Protein AF-A0ABD0NWB7-F1 (afdb_monomer_lite)

pLDDT: mean 73.94, std 18.1, range [39.97, 95.06]

Secondary structure (DSSP, 8-state):
-----TTSPPPTTSSTTEEEEE-TTSEEEEEE-S----S-SS-SSEEEEEE-SS--GGGS-GGGG--S-----TT--GGG---EEEEEE-TTSS-EEEEETTS--

Organism: Cirrhinus mrigala (NCBI:txid683832)

Foldseek 3Di:
DADDDPPPDQQPLRDPAKDWDWDLQQKIWIFGPPQPQADDPPDSTTRDIDHRDPDNVSVVPPVRPDDDDDDDDPDDPPLPRWIWDDWDADSSRPDIDTATSVGHD

InterPro domains:
  IPR001680 WD40 repeat [PF00400] (14-32)
  IPR001680 WD40 repeat [PF00400] (81-105)
  IPR015943 WD40/YVTN repeat-like-containing domain superfamily [G3DSA:2.130.10.10] (4-105)
  IPR036322 WD40-repeat-containing domain superfamily [SSF50978] (15-105)
  IPR055292 Mitogen-activated protein kinase-binding protein 1 [PTHR44813] (2-105)

Sequence (105 aa):
MFPSNSDGSQTPFGSSDSFLTCSSDSTVRIWSSDGVRCGNVLSNDLHHILYMDDSTAALLDVEGTSISGSEKVEGSSADSRSGIRTVCVSPDGRHLASGDRNGTL

Structure (mmCIF, N/CA/C/O backbone):
data_AF-A0ABD0NWB7-F1
#
_entry.id   AF-A0ABD0NWB7-F1
#
loop_
_atom_site.group_PDB
_atom_site.id
_atom_site.type_symbol
_atom_site.label_atom_id
_atom_site.label_alt_id
_atom_site.label_comp_id
_atom_site.label_asym_id
_atom_site.label_entity_id
_atom_site.label_seq_id
_atom_site.pdbx_PDB_ins_code
_atom_site.Cartn_x
_atom_site.Cartn_y
_atom_site.Cartn_z
_atom_site.occupancy
_atom_site.B_iso_or_equiv
_atom_site.auth_seq_id
_atom_site.auth_comp_id
_atom_site.auth_asym_id
_atom_site.auth_atom_id
_atom_site.pdbx_PDB_model_num
ATOM 1 N N . MET A 1 1 ? 2.028 0.181 12.146 1.00 49.81 1 MET A N 1
ATOM 2 C CA . MET A 1 1 ? 0.943 0.144 13.143 1.00 49.81 1 MET A CA 1
ATOM 3 C C . MET A 1 1 ? 0.147 1.427 13.010 1.00 49.81 1 MET A C 1
ATOM 5 O O . MET A 1 1 ? 0.730 2.500 13.138 1.00 49.81 1 MET A O 1
ATOM 9 N N . PHE A 1 2 ? -1.129 1.324 12.644 1.00 52.44 2 PHE A N 1
ATOM 10 C CA . PHE A 1 2 ? -2.010 2.489 12.558 1.00 52.44 2 PHE A CA 1
ATOM 11 C C . PHE A 1 2 ? -2.283 3.051 13.961 1.00 52.44 2 PHE A C 1
ATOM 13 O O . PHE A 1 2 ? -2.339 2.272 14.916 1.00 52.44 2 PHE A O 1
ATOM 20 N N . PRO A 1 3 ? -2.450 4.375 14.118 1.00 46.34 3 PRO A N 1
ATOM 21 C CA . PRO A 1 3 ? -2.912 4.929 15.381 1.00 46.34 3 PRO A CA 1
ATOM 22 C C . PRO A 1 3 ? -4.309 4.377 15.690 1.00 46.34 3 PRO A C 1
ATOM 24 O O . PRO A 1 3 ? -5.206 4.409 14.848 1.00 46.34 3 PRO A O 1
ATOM 27 N N . SER A 1 4 ? -4.490 3.840 16.894 1.00 49.56 4 SER A N 1
ATOM 28 C CA . SER A 1 4 ? -5.802 3.428 17.374 1.00 49.56 4 SER A CA 1
ATOM 29 C C . SER A 1 4 ? -6.624 4.676 17.689 1.00 49.56 4 SER A C 1
ATOM 31 O O . SER A 1 4 ? -6.291 5.438 18.597 1.00 49.56 4 SER A O 1
ATOM 33 N N . ASN A 1 5 ? -7.718 4.892 16.957 1.00 50.50 5 ASN A N 1
ATOM 34 C CA . ASN A 1 5 ? -8.705 5.883 17.369 1.00 50.50 5 ASN A CA 1
ATOM 35 C C . ASN A 1 5 ? -9.345 5.388 18.670 1.00 50.50 5 ASN A C 1
ATOM 37 O O . ASN A 1 5 ? -9.921 4.303 18.719 1.00 50.50 5 ASN A O 1
ATOM 41 N N . SER A 1 6 ? -9.241 6.177 19.738 1.00 53.16 6 SER A N 1
ATOM 42 C CA . SER A 1 6 ? -9.773 5.850 21.069 1.00 53.16 6 SER A CA 1
ATOM 43 C C . SER A 1 6 ? -11.307 5.823 21.143 1.00 53.16 6 SER A C 1
ATOM 45 O O . SER A 1 6 ? -11.856 5.634 22.222 1.00 53.16 6 SER A O 1
ATOM 47 N N . ASP A 1 7 ? -11.999 6.021 20.020 1.00 49.56 7 ASP A N 1
ATOM 48 C CA . ASP A 1 7 ? -13.430 6.331 19.966 1.00 49.56 7 ASP A CA 1
ATOM 49 C C . ASP A 1 7 ? -14.317 5.145 19.540 1.00 49.56 7 ASP A C 1
ATOM 51 O O . ASP A 1 7 ? -15.424 5.324 19.044 1.00 49.56 7 ASP A O 1
ATOM 55 N N . GLY A 1 8 ? -13.827 3.906 19.657 1.00 47.47 8 GLY A N 1
ATOM 56 C CA . GLY A 1 8 ? -14.613 2.695 19.359 1.00 47.47 8 GLY A CA 1
ATOM 57 C C . GLY A 1 8 ? -15.051 2.530 17.893 1.00 47.47 8 GLY A C 1
ATOM 58 O O . GLY A 1 8 ? -15.696 1.539 17.555 1.00 47.47 8 GLY A O 1
ATOM 59 N N . SER A 1 9 ? -14.686 3.463 17.009 1.00 49.38 9 SER A N 1
ATOM 60 C CA . SER A 1 9 ? -14.846 3.326 15.566 1.00 49.38 9 SER A CA 1
ATOM 61 C C . SER A 1 9 ? -13.806 2.339 15.045 1.00 49.38 9 SER A C 1
ATOM 63 O O . SER A 1 9 ? -12.608 2.490 15.288 1.00 49.38 9 SER A O 1
ATOM 65 N N . GLN A 1 10 ? -14.268 1.295 14.352 1.00 49.47 10 GLN A N 1
ATOM 66 C CA . GLN A 1 10 ? -13.367 0.395 13.642 1.00 49.47 10 GLN A CA 1
ATOM 67 C C . GLN A 1 10 ? -12.484 1.228 12.715 1.00 49.47 10 GLN A C 1
ATOM 69 O O . GLN A 1 10 ? -12.981 2.071 11.961 1.00 49.47 10 GLN A O 1
ATOM 74 N N . THR A 1 11 ? -11.172 1.008 12.780 1.00 53.44 11 THR A N 1
ATOM 75 C CA . THR A 1 11 ? -10.287 1.532 11.746 1.00 53.44 11 THR A CA 1
ATOM 76 C C . THR A 1 11 ? -10.760 0.946 10.411 1.00 53.44 11 THR A C 1
ATOM 78 O O . THR A 1 11 ? -11.220 -0.197 10.374 1.00 53.44 11 THR A O 1
ATOM 81 N N . PRO A 1 12 ? -10.682 1.685 9.296 1.00 54.09 12 PRO A N 1
ATOM 82 C CA . PRO A 1 12 ? -11.144 1.181 8.000 1.00 54.09 12 PRO A CA 1
ATOM 83 C C . PRO A 1 12 ? -10.424 -0.100 7.536 1.00 54.09 12 PRO A C 1
ATOM 85 O O . PRO A 1 12 ? -10.911 -0.770 6.632 1.00 54.09 12 PRO A O 1
ATOM 88 N N . PHE A 1 13 ? -9.319 -0.480 8.190 1.00 56.44 13 PHE A N 1
ATOM 89 C CA . PHE A 1 13 ? -8.600 -1.740 7.980 1.00 56.44 13 PHE A CA 1
ATOM 90 C C . PHE A 1 13 ? -8.952 -2.847 8.995 1.00 56.44 13 PHE A C 1
ATOM 92 O O . PHE A 1 13 ? -8.284 -3.869 9.045 1.00 56.44 13 PHE A O 1
ATOM 99 N N . GLY A 1 14 ? -10.014 -2.683 9.791 1.00 53.69 14 GLY A N 1
ATOM 100 C CA . GLY A 1 14 ? -10.664 -3.753 10.560 1.00 53.69 14 GLY A CA 1
ATOM 101 C C . GLY A 1 14 ? -9.963 -4.189 11.850 1.00 53.69 14 GLY A C 1
ATOM 102 O O . GLY A 1 14 ? -10.633 -4.657 12.771 1.00 53.69 14 GLY A O 1
ATOM 103 N N . SER A 1 15 ? -8.652 -3.989 11.976 1.00 57.84 15 SER A N 1
ATOM 104 C CA . SER A 1 15 ? -7.884 -4.427 13.145 1.00 57.84 15 SER A CA 1
ATOM 105 C C . SER A 1 15 ? -6.660 -3.545 13.398 1.00 57.84 15 SER A C 1
ATOM 107 O O . SER A 1 15 ? -6.015 -3.036 12.480 1.00 57.84 15 SER A O 1
ATOM 109 N N . SER A 1 16 ? -6.316 -3.361 14.678 1.00 65.19 16 SER A N 1
ATOM 110 C CA . SER A 1 16 ? -5.140 -2.589 15.121 1.00 65.19 16 SER A CA 1
ATOM 111 C C . SER A 1 16 ? -3.801 -3.145 14.609 1.00 65.19 16 SER A C 1
ATOM 113 O O . SER A 1 16 ? -2.773 -2.489 14.769 1.00 65.19 16 SER A O 1
ATOM 115 N N . ASP A 1 17 ? -3.818 -4.331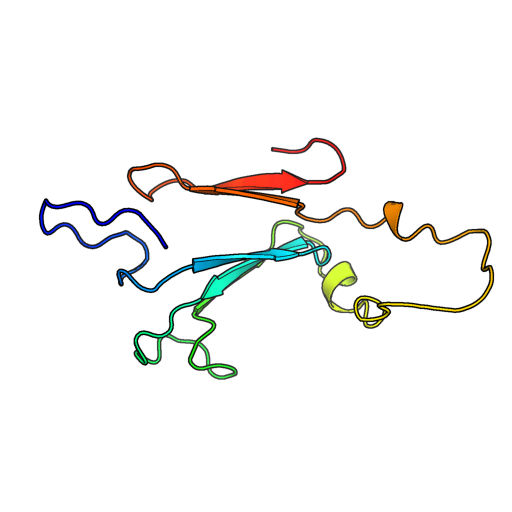 13.998 1.00 80.44 17 ASP A N 1
ATOM 116 C CA . ASP A 1 17 ? -2.644 -5.085 13.559 1.00 80.44 17 ASP A CA 1
ATOM 117 C C . ASP A 1 17 ? -2.425 -5.054 12.037 1.00 80.44 17 ASP A C 1
ATOM 119 O O . ASP A 1 17 ? -1.530 -5.707 11.503 1.00 80.44 17 ASP A O 1
ATOM 123 N N . SER A 1 18 ? -3.226 -4.264 11.318 1.00 84.94 18 SER A N 1
ATOM 124 C CA . SER A 1 18 ? -3.041 -4.095 9.881 1.00 84.94 18 SER A CA 1
ATOM 125 C C . SER A 1 18 ? -1.850 -3.186 9.547 1.00 84.94 18 SER A C 1
ATOM 127 O O . SER A 1 18 ? -1.564 -2.201 10.241 1.00 84.94 18 SER A O 1
ATOM 129 N N . PHE A 1 19 ? -1.166 -3.472 8.439 1.00 89.44 19 PHE A N 1
ATOM 130 C CA . PHE A 1 19 ? -0.103 -2.625 7.892 1.00 89.44 19 PHE A CA 1
ATOM 131 C C . PHE A 1 19 ? -0.032 -2.687 6.361 1.00 89.44 19 PHE A C 1
ATOM 133 O O . PHE A 1 19 ? -0.619 -3.554 5.717 1.00 89.44 19 PHE A O 1
ATOM 140 N N . LEU A 1 20 ? 0.684 -1.728 5.773 1.00 93.19 20 LEU A N 1
ATOM 141 C CA . LEU A 1 20 ? 0.814 -1.559 4.328 1.00 93.19 20 LEU A CA 1
ATOM 142 C C . LEU A 1 20 ? 2.258 -1.755 3.880 1.00 93.19 20 LEU A C 1
ATOM 144 O O . LEU A 1 20 ? 3.192 -1.326 4.558 1.00 93.19 20 LEU A O 1
ATOM 148 N N . THR A 1 21 ? 2.430 -2.320 2.692 1.00 94.38 21 THR A N 1
ATOM 149 C CA . THR A 1 21 ? 3.708 -2.318 1.971 1.00 94.38 21 THR A CA 1
ATOM 150 C C . THR A 1 21 ? 3.499 -1.781 0.566 1.00 94.38 21 THR A C 1
ATOM 152 O O . THR A 1 21 ? 2.454 -2.024 -0.032 1.00 94.38 21 THR A O 1
ATOM 155 N N . CYS A 1 22 ? 4.504 -1.113 0.012 1.00 93.69 22 CYS A N 1
ATOM 156 C CA . CYS A 1 22 ? 4.529 -0.713 -1.391 1.00 93.69 22 CYS A CA 1
ATOM 157 C C . CYS A 1 22 ? 5.753 -1.314 -2.084 1.00 93.69 22 CYS A C 1
ATOM 159 O O . CYS A 1 22 ? 6.736 -1.641 -1.415 1.00 93.69 22 CYS A O 1
ATOM 161 N N . SER A 1 23 ? 5.676 -1.523 -3.394 1.00 90.81 23 SER A N 1
ATOM 162 C CA . SER A 1 23 ? 6.687 -2.282 -4.127 1.00 90.81 23 SER A CA 1
ATOM 163 C C . SER A 1 23 ? 6.993 -1.679 -5.499 1.00 90.81 23 SER A C 1
ATOM 165 O O . SER A 1 23 ? 6.214 -0.916 -6.075 1.00 90.81 23 SER A O 1
ATOM 167 N N . SER A 1 24 ? 8.162 -2.049 -6.029 1.00 89.00 24 SER A N 1
ATOM 168 C CA . SER A 1 24 ? 8.577 -1.741 -7.401 1.00 89.00 24 SER A CA 1
ATOM 169 C C . SER A 1 24 ? 7.731 -2.440 -8.465 1.00 89.00 24 SER A C 1
ATOM 171 O O . SER A 1 24 ? 7.853 -2.094 -9.629 1.00 89.00 24 SER A O 1
ATOM 173 N N . ASP A 1 25 ? 6.889 -3.397 -8.078 1.00 88.19 25 ASP A N 1
ATOM 174 C CA . ASP A 1 25 ? 5.941 -4.088 -8.963 1.00 88.19 25 ASP A CA 1
ATOM 175 C C . ASP A 1 25 ? 4.632 -3.294 -9.187 1.00 88.19 25 ASP A C 1
ATOM 177 O O . ASP A 1 25 ? 3.632 -3.851 -9.634 1.00 88.19 25 ASP A O 1
ATOM 181 N N . SER A 1 26 ? 4.631 -2.003 -8.835 1.00 90.31 26 SER A N 1
ATOM 182 C CA . SER A 1 26 ? 3.480 -1.090 -8.885 1.00 90.31 26 SER A CA 1
ATOM 183 C C . SER A 1 26 ? 2.289 -1.503 -8.011 1.00 90.31 26 SER A C 1
ATOM 185 O O . SER A 1 26 ? 1.156 -1.084 -8.261 1.00 90.31 26 SER A O 1
ATOM 187 N N . THR A 1 27 ? 2.528 -2.280 -6.946 1.00 92.88 27 THR A N 1
ATOM 188 C CA . THR A 1 27 ? 1.482 -2.642 -5.979 1.00 92.88 27 THR A CA 1
ATOM 189 C C . THR A 1 27 ? 1.614 -1.941 -4.634 1.00 92.88 27 THR A C 1
ATOM 191 O O . THR A 1 27 ? 2.710 -1.686 -4.120 1.00 92.88 27 THR A O 1
ATOM 194 N N . VAL A 1 28 ? 0.455 -1.698 -4.022 1.00 95.06 28 VAL A N 1
ATOM 195 C CA . VAL A 1 28 ? 0.311 -1.478 -2.581 1.00 95.06 28 VAL A CA 1
ATOM 196 C C . VAL A 1 28 ? -0.454 -2.660 -1.995 1.00 95.06 28 VAL A C 1
ATOM 198 O O . VAL A 1 28 ? -1.471 -3.087 -2.536 1.00 95.06 28 VAL A O 1
ATOM 201 N N . ARG A 1 29 ? 0.037 -3.226 -0.895 1.00 93.38 29 ARG A N 1
ATOM 202 C CA . ARG A 1 29 ? -0.508 -4.448 -0.289 1.00 93.38 29 ARG A CA 1
ATOM 203 C C . ARG A 1 29 ? -0.912 -4.192 1.149 1.00 93.38 29 ARG A C 1
ATOM 205 O O . ARG A 1 29 ? -0.168 -3.541 1.880 1.00 93.38 29 ARG A O 1
ATOM 212 N N . ILE A 1 30 ? -2.074 -4.715 1.526 1.00 91.75 30 ILE A N 1
ATOM 213 C CA . ILE A 1 30 ? -2.640 -4.616 2.873 1.00 91.75 30 ILE A CA 1
ATOM 214 C C . ILE A 1 30 ? -2.502 -5.969 3.554 1.00 91.75 30 ILE A C 1
ATOM 216 O O . ILE A 1 30 ? -2.992 -6.979 3.041 1.00 91.75 30 ILE A O 1
ATOM 220 N N . TRP A 1 31 ? -1.870 -5.955 4.719 1.00 90.88 31 TRP A N 1
ATOM 221 C CA . TRP A 1 31 ? -1.605 -7.127 5.538 1.00 90.88 31 TRP A CA 1
ATOM 222 C C . TRP A 1 31 ? -2.286 -7.002 6.897 1.00 90.88 31 TRP A C 1
ATOM 224 O O . TRP A 1 31 ? -2.440 -5.882 7.380 1.00 90.88 31 TRP A O 1
ATOM 234 N N . SER A 1 32 ? -2.632 -8.128 7.520 1.00 87.56 32 SER A N 1
ATOM 235 C CA . SER A 1 32 ? -3.044 -8.220 8.927 1.00 87.56 32 SER A CA 1
ATOM 236 C C . SER A 1 32 ? -2.590 -9.555 9.511 1.00 87.56 32 SER A C 1
ATOM 238 O O . SER A 1 32 ? -2.609 -10.571 8.821 1.00 87.56 32 SER A O 1
ATOM 240 N N . SER A 1 33 ? -2.200 -9.562 10.785 1.00 82.06 33 SER A N 1
ATOM 241 C CA . SER A 1 33 ? -1.867 -10.778 11.544 1.00 82.06 33 SER A CA 1
ATOM 242 C C . SER A 1 33 ? -2.933 -11.166 12.571 1.00 82.06 33 SER A C 1
ATOM 244 O O . SER A 1 33 ? -2.712 -12.056 13.392 1.00 82.06 33 SER A O 1
ATOM 246 N N . ASP A 1 34 ? -4.126 -10.568 12.496 1.00 76.38 34 ASP A N 1
ATOM 247 C CA . ASP A 1 34 ? -5.256 -10.897 13.378 1.00 76.38 34 ASP A CA 1
ATOM 248 C C . ASP A 1 34 ? -5.797 -12.334 13.204 1.00 76.38 34 ASP A C 1
ATOM 250 O O . ASP A 1 34 ? -6.672 -12.766 13.959 1.00 76.38 34 ASP A O 1
ATOM 254 N N . GLY A 1 35 ? -5.271 -13.089 12.232 1.00 63.66 35 GLY A N 1
ATOM 255 C CA . GLY A 1 35 ? -5.640 -14.476 11.952 1.00 63.66 35 GLY A CA 1
ATOM 256 C C . GLY A 1 35 ? -7.054 -14.628 11.391 1.00 63.66 35 GLY A C 1
ATOM 257 O O . GLY A 1 35 ? -7.523 -15.756 11.191 1.00 63.66 35 GLY A O 1
ATOM 258 N N . VAL A 1 36 ? -7.749 -13.520 11.122 1.00 69.38 36 VAL A N 1
ATOM 259 C CA . VAL A 1 36 ? -9.070 -13.524 10.511 1.00 69.38 36 VAL A CA 1
ATOM 260 C C . VAL A 1 36 ? -8.877 -13.735 9.019 1.00 69.38 36 VAL A C 1
ATOM 262 O O . VAL A 1 36 ? -8.432 -12.852 8.292 1.00 69.38 36 VAL A O 1
ATOM 265 N N . ARG A 1 37 ? -9.232 -14.933 8.543 1.00 60.00 37 ARG A N 1
ATOM 266 C CA . ARG A 1 37 ? -9.156 -15.269 7.116 1.00 60.00 37 ARG A CA 1
ATOM 267 C C . ARG A 1 37 ? -10.126 -14.390 6.331 1.00 60.00 37 ARG A C 1
ATOM 269 O O . ARG A 1 37 ? -11.307 -14.709 6.198 1.00 60.00 37 ARG A O 1
ATOM 276 N N . CYS A 1 38 ? -9.622 -13.299 5.784 1.00 61.16 38 CYS A N 1
ATOM 277 C CA . CYS A 1 38 ? -10.396 -12.395 4.951 1.00 61.16 38 CYS A CA 1
ATOM 278 C C . CYS A 1 38 ? -10.064 -12.653 3.485 1.00 61.16 38 CYS A C 1
ATOM 280 O O . CYS A 1 38 ? -9.046 -12.194 2.984 1.00 61.16 38 CYS A O 1
ATOM 282 N N . GLY A 1 39 ? -10.947 -13.375 2.793 1.00 66.38 39 GLY A N 1
ATOM 283 C CA . GLY A 1 39 ? -11.120 -13.338 1.333 1.00 66.38 39 GLY A CA 1
ATOM 284 C C . GLY A 1 39 ? -9.995 -13.873 0.433 1.00 66.38 39 GLY A C 1
ATOM 285 O O . GLY A 1 39 ? -10.295 -14.327 -0.670 1.00 66.38 39 GLY A O 1
ATOM 286 N N . ASN A 1 40 ? -8.731 -13.864 0.855 1.00 76.88 40 ASN A N 1
ATOM 287 C CA . ASN A 1 40 ? -7.606 -14.312 0.045 1.00 76.88 40 ASN A CA 1
ATOM 288 C C . ASN A 1 40 ? -7.360 -15.817 0.226 1.00 76.88 40 ASN A C 1
ATOM 290 O O . ASN A 1 40 ? -7.132 -16.316 1.325 1.00 76.88 40 ASN A O 1
ATOM 294 N N . VAL A 1 41 ? -7.412 -16.555 -0.883 1.00 84.62 41 VAL A N 1
ATOM 295 C CA . VAL A 1 41 ? -7.211 -18.013 -0.904 1.00 84.62 41 VAL A CA 1
ATOM 296 C C . VAL A 1 41 ? -5.725 -18.389 -0.833 1.00 84.62 41 VAL A C 1
ATOM 298 O O . VAL A 1 41 ? -5.393 -19.491 -0.402 1.00 84.62 41 VAL A O 1
ATOM 301 N N . LEU A 1 42 ? -4.827 -17.489 -1.241 1.00 85.69 42 LEU A N 1
ATOM 302 C CA . LEU A 1 42 ? -3.393 -17.755 -1.387 1.00 85.69 42 LEU A CA 1
ATOM 303 C C . LEU A 1 42 ? -2.581 -17.425 -0.132 1.00 85.69 42 LEU A C 1
ATOM 305 O O . LEU A 1 42 ? -1.485 -17.949 0.043 1.00 85.69 42 LEU A O 1
ATOM 309 N N . SER A 1 43 ? -3.092 -16.551 0.732 1.00 86.88 43 SER A N 1
ATOM 310 C CA . SER A 1 43 ? -2.420 -16.149 1.966 1.00 86.88 43 SER A CA 1
ATOM 311 C C . SER A 1 43 ? -3.449 -15.749 3.012 1.00 86.88 43 SER A C 1
ATOM 313 O O . SER A 1 43 ? -4.439 -15.103 2.684 1.00 86.88 43 SER A O 1
ATOM 315 N N . ASN A 1 44 ? -3.205 -16.135 4.265 1.00 86.19 44 ASN A N 1
ATOM 316 C CA . ASN A 1 44 ? -4.065 -15.755 5.385 1.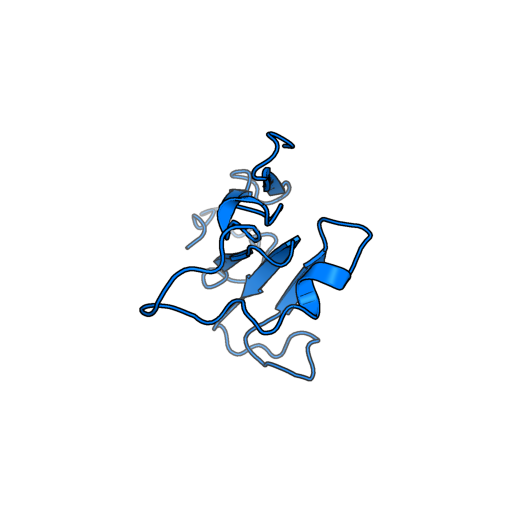00 86.19 44 ASN A CA 1
ATOM 317 C C . ASN A 1 44 ? -3.834 -14.309 5.830 1.00 86.19 44 ASN A C 1
ATOM 319 O O . ASN A 1 44 ? -4.763 -13.699 6.340 1.00 86.19 44 ASN A O 1
ATOM 323 N N . ASP A 1 45 ? -2.627 -13.788 5.601 1.00 88.62 45 ASP A N 1
ATOM 324 C CA . ASP A 1 45 ? -2.193 -12.511 6.170 1.00 88.62 45 ASP A CA 1
ATOM 325 C C . ASP A 1 45 ? -2.229 -11.381 5.132 1.00 88.62 45 ASP A C 1
ATOM 327 O O . ASP A 1 45 ? -2.124 -10.211 5.483 1.00 88.62 45 ASP A O 1
ATOM 331 N N . LEU A 1 46 ? -2.350 -11.707 3.837 1.00 90.50 46 LEU A N 1
ATOM 332 C CA . LEU A 1 46 ? -2.477 -10.728 2.752 1.00 90.50 46 LEU A CA 1
ATOM 333 C C . LEU A 1 46 ? -3.951 -10.532 2.405 1.00 90.50 46 LEU A C 1
ATOM 335 O O . LEU A 1 46 ? -4.541 -11.365 1.721 1.00 90.50 46 LEU A O 1
ATOM 339 N N . HIS A 1 47 ? -4.527 -9.405 2.798 1.00 87.94 47 HIS A N 1
ATOM 340 C CA . HIS A 1 47 ? -5.957 -9.152 2.627 1.00 87.94 47 HIS A CA 1
ATOM 341 C C . HIS A 1 47 ? -6.274 -8.621 1.230 1.00 87.94 47 HIS A C 1
ATOM 343 O O . HIS A 1 47 ? -7.168 -9.125 0.550 1.00 87.94 47 HIS A O 1
ATOM 349 N N . HIS A 1 48 ? -5.518 -7.616 0.781 1.00 89.00 48 HIS A N 1
ATOM 350 C CA . HIS A 1 48 ? -5.785 -6.918 -0.474 1.00 89.00 48 HIS A CA 1
ATOM 351 C C . HIS A 1 48 ? -4.500 -6.517 -1.197 1.00 89.00 48 HIS A C 1
ATOM 353 O O . HIS A 1 48 ? -3.481 -6.205 -0.576 1.00 89.00 48 HIS A O 1
ATOM 359 N N . ILE A 1 49 ? -4.585 -6.485 -2.527 1.00 91.75 49 ILE A N 1
ATOM 360 C CA . ILE A 1 49 ? -3.565 -5.942 -3.423 1.00 91.75 49 ILE A CA 1
ATOM 361 C C . ILE A 1 49 ? -4.234 -4.841 -4.241 1.00 91.75 49 ILE A C 1
ATOM 363 O O . ILE A 1 49 ? -5.237 -5.087 -4.909 1.00 91.75 49 ILE A O 1
ATOM 367 N N . LEU A 1 50 ? -3.679 -3.638 -4.165 1.00 92.75 50 LEU A N 1
ATOM 368 C CA . LEU A 1 50 ? -4.061 -2.490 -4.971 1.00 92.75 50 LEU A CA 1
ATOM 369 C C . LEU A 1 50 ? -3.037 -2.351 -6.098 1.00 92.75 50 LEU A C 1
ATOM 371 O O . LEU A 1 50 ? -1.841 -2.207 -5.833 1.00 92.75 50 LEU A O 1
ATOM 375 N N . TYR A 1 51 ? -3.511 -2.424 -7.339 1.00 92.44 51 TYR A N 1
ATOM 376 C CA . TYR A 1 51 ? -2.702 -2.185 -8.530 1.00 92.44 51 TYR A CA 1
ATOM 377 C C . TYR A 1 51 ? -2.756 -0.699 -8.861 1.00 92.44 51 TYR A C 1
ATOM 379 O O . TYR A 1 51 ? -3.841 -0.144 -9.023 1.00 92.44 51 TYR A O 1
ATOM 387 N N . MET A 1 52 ? -1.589 -0.062 -8.908 1.00 90.06 52 MET A N 1
ATOM 388 C CA . MET A 1 52 ? -1.466 1.383 -9.132 1.00 90.06 52 MET A CA 1
ATOM 389 C C . MET A 1 52 ? -1.153 1.731 -10.592 1.00 90.06 52 MET A C 1
ATOM 391 O O . MET A 1 52 ? -1.016 2.902 -10.931 1.00 90.06 52 MET A O 1
ATOM 395 N N . ASP A 1 53 ? -1.021 0.709 -11.432 1.00 86.12 53 ASP A N 1
ATOM 396 C CA . ASP A 1 53 ? -0.786 0.791 -12.867 1.00 86.12 53 ASP A CA 1
ATOM 397 C C . ASP A 1 53 ? -1.799 -0.130 -13.566 1.00 86.12 53 ASP A C 1
ATOM 399 O O . ASP A 1 53 ? -2.175 -1.178 -13.029 1.00 86.12 53 ASP A O 1
ATOM 403 N N . ASP A 1 54 ? -2.230 0.262 -14.762 1.00 86.25 54 ASP A N 1
ATOM 404 C CA . ASP A 1 54 ? -3.078 -0.549 -15.639 1.00 86.25 54 ASP A CA 1
ATOM 405 C C . ASP A 1 54 ? -2.302 -1.754 -16.202 1.00 86.25 54 ASP A C 1
ATOM 407 O O . ASP A 1 54 ? -2.886 -2.777 -16.572 1.00 86.25 54 ASP A O 1
ATOM 411 N N . SER A 1 55 ? -0.972 -1.647 -16.274 1.00 86.12 55 SER A N 1
ATOM 412 C CA . SER A 1 55 ? -0.088 -2.710 -16.742 1.00 86.12 55 SER A CA 1
ATOM 413 C C . SER A 1 55 ? 0.326 -3.660 -15.620 1.00 86.12 55 SER A C 1
ATOM 415 O O . SER A 1 55 ? 0.919 -3.270 -14.618 1.00 86.12 55 SER A O 1
ATOM 417 N N . THR A 1 56 ? 0.135 -4.962 -15.837 1.00 86.44 56 THR A N 1
ATOM 418 C CA . THR A 1 56 ? 0.620 -6.014 -14.926 1.00 86.44 56 THR A CA 1
ATOM 419 C C . THR A 1 56 ? 2.034 -6.497 -15.254 1.00 86.44 56 THR A C 1
ATOM 421 O O . THR A 1 56 ? 2.507 -7.454 -14.642 1.00 86.44 56 THR A O 1
ATOM 424 N N . ALA A 1 57 ? 2.720 -5.892 -16.230 1.00 84.62 57 ALA A N 1
ATOM 425 C CA . ALA A 1 57 ? 4.032 -6.357 -16.687 1.00 84.62 57 ALA A CA 1
ATOM 426 C C . ALA A 1 57 ? 5.075 -6.375 -15.556 1.00 84.62 57 ALA A C 1
ATOM 428 O O . ALA A 1 57 ? 5.869 -7.309 -15.469 1.00 84.62 57 ALA A O 1
ATOM 429 N N . ALA A 1 58 ? 5.015 -5.398 -14.647 1.00 82.31 58 ALA A N 1
ATOM 430 C CA . ALA A 1 58 ? 5.922 -5.295 -13.506 1.00 82.31 58 ALA A CA 1
ATOM 431 C C . ALA A 1 58 ? 5.777 -6.454 -12.495 1.00 82.31 58 ALA A C 1
ATOM 433 O O . ALA A 1 58 ? 6.727 -6.758 -11.782 1.00 82.31 58 ALA A O 1
ATOM 434 N N . LEU A 1 59 ? 4.627 -7.144 -12.459 1.00 85.25 59 LEU A N 1
ATOM 435 C CA . LEU A 1 59 ? 4.407 -8.318 -11.598 1.00 85.25 59 LEU A CA 1
ATOM 436 C C . LEU A 1 59 ? 5.106 -9.576 -12.120 1.00 85.25 59 LEU A C 1
ATOM 438 O O . LEU A 1 59 ? 5.364 -10.505 -11.358 1.00 85.25 59 LEU A O 1
ATOM 442 N N . LEU A 1 60 ? 5.340 -9.632 -13.432 1.00 83.00 60 LEU A N 1
ATOM 443 C CA . LEU A 1 60 ? 5.971 -10.767 -14.103 1.00 83.00 60 LEU A CA 1
ATOM 444 C C . LEU A 1 60 ? 7.499 -10.674 -14.060 1.00 83.00 60 LEU A C 1
ATOM 446 O O . LEU A 1 60 ? 8.181 -11.620 -14.454 1.00 83.00 60 LEU A O 1
ATOM 450 N N . ASP A 1 61 ? 8.035 -9.545 -13.595 1.00 74.06 61 AS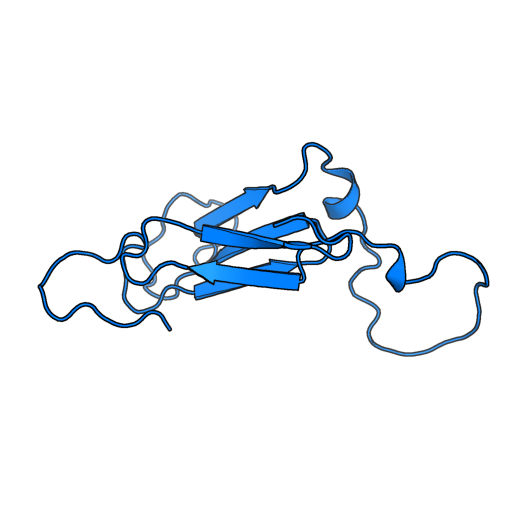P A N 1
ATOM 451 C CA . ASP A 1 61 ? 9.465 -9.315 -13.469 1.00 74.06 61 ASP A CA 1
ATOM 452 C C . ASP A 1 61 ? 10.023 -10.070 -12.250 1.00 74.06 61 ASP A C 1
ATOM 454 O O . ASP A 1 61 ? 10.042 -9.588 -11.115 1.00 74.06 61 ASP A O 1
ATOM 458 N N . VAL A 1 62 ? 10.470 -11.301 -12.498 1.00 64.31 62 VAL A N 1
ATOM 459 C CA . VAL A 1 62 ? 11.054 -12.195 -11.486 1.00 64.31 62 VAL A CA 1
ATOM 460 C C . VAL A 1 62 ? 12.423 -11.687 -10.996 1.00 64.31 62 VAL A C 1
ATOM 462 O O . VAL A 1 62 ? 12.889 -12.105 -9.937 1.00 64.31 62 VAL A O 1
ATOM 465 N N . GLU A 1 63 ? 13.063 -10.734 -11.686 1.00 59.97 63 GLU A N 1
ATOM 466 C CA . GLU A 1 63 ? 14.403 -10.238 -11.331 1.00 59.97 63 GLU A CA 1
ATOM 467 C C . GLU A 1 63 ? 14.423 -9.273 -10.126 1.00 59.97 63 GLU A C 1
ATOM 469 O O . GLU A 1 63 ? 15.470 -8.744 -9.751 1.00 59.97 63 GLU A O 1
ATOM 474 N N . GLY A 1 64 ? 13.291 -9.032 -9.460 1.00 53.56 64 GLY A N 1
ATOM 475 C CA . GLY A 1 64 ? 13.202 -8.179 -8.267 1.00 53.56 64 GLY A CA 1
ATOM 476 C C . GLY A 1 64 ? 13.895 -8.710 -6.998 1.00 53.56 64 GLY A C 1
ATOM 477 O O . GLY A 1 64 ? 13.916 -8.002 -5.994 1.00 53.56 64 GLY A O 1
ATOM 478 N N . THR A 1 65 ? 14.453 -9.929 -7.002 1.00 47.03 65 THR A N 1
ATOM 479 C CA . THR A 1 65 ? 15.064 -10.572 -5.813 1.00 47.03 65 THR A CA 1
ATOM 480 C C . THR A 1 65 ? 16.591 -10.461 -5.727 1.00 47.03 65 THR A C 1
ATOM 482 O O . THR A 1 65 ? 17.178 -10.948 -4.760 1.00 47.03 65 THR A O 1
ATOM 485 N N . SER A 1 66 ? 17.272 -9.836 -6.693 1.00 42.78 66 SER A N 1
ATOM 486 C CA . SER A 1 66 ? 18.738 -9.746 -6.684 1.00 42.78 66 SER A CA 1
ATOM 487 C C . SER A 1 66 ? 19.244 -8.672 -5.710 1.00 42.78 66 SER A C 1
ATOM 489 O O . SER A 1 66 ? 19.690 -7.593 -6.105 1.00 42.78 66 SER A O 1
ATOM 491 N N . ILE A 1 67 ? 19.210 -8.972 -4.411 1.00 50.62 67 ILE A N 1
ATOM 492 C CA . ILE A 1 67 ? 20.146 -8.364 -3.468 1.00 50.62 67 ILE A CA 1
ATOM 493 C C . ILE A 1 67 ? 21.536 -8.981 -3.697 1.00 50.62 67 ILE A C 1
ATOM 495 O O . ILE A 1 67 ? 21.783 -10.132 -3.362 1.00 50.62 67 ILE A O 1
ATOM 499 N N . SER A 1 68 ? 22.445 -8.157 -4.224 1.00 49.81 68 SER A N 1
ATOM 500 C CA . SER A 1 68 ? 23.906 -8.336 -4.275 1.00 49.81 68 SER A CA 1
ATOM 501 C C . SER A 1 68 ? 24.514 -9.217 -5.382 1.00 49.81 68 SER A C 1
ATOM 503 O O . SER A 1 68 ? 24.433 -10.439 -5.359 1.00 49.81 68 SER A O 1
ATOM 505 N N . GLY A 1 69 ? 25.295 -8.553 -6.246 1.00 47.47 69 GLY A N 1
ATOM 506 C CA . GLY A 1 69 ? 26.636 -9.018 -6.613 1.00 47.47 69 GLY A CA 1
ATOM 507 C C . GLY A 1 69 ? 26.782 -9.850 -7.886 1.00 47.47 69 GLY A C 1
ATOM 508 O O . GLY A 1 69 ? 26.947 -11.059 -7.797 1.00 47.47 69 GLY A O 1
ATOM 509 N N . SER A 1 70 ? 26.872 -9.202 -9.051 1.00 41.72 70 SER A N 1
ATOM 510 C CA . SER A 1 70 ? 28.023 -9.330 -9.970 1.00 41.72 70 SER A CA 1
ATOM 511 C C . SER A 1 70 ? 27.776 -8.598 -11.292 1.00 41.72 70 SER A C 1
ATOM 513 O O . SER A 1 70 ? 26.696 -8.642 -11.863 1.00 41.72 70 SER A O 1
ATOM 515 N N . GLU A 1 71 ? 28.823 -7.885 -11.704 1.00 44.22 71 GLU A N 1
ATOM 516 C CA . GLU A 1 71 ? 29.206 -7.489 -13.062 1.00 44.22 71 GLU A CA 1
ATOM 517 C C . GLU A 1 71 ? 28.129 -7.094 -14.098 1.00 44.22 71 GLU A C 1
ATOM 519 O O . GLU A 1 71 ? 27.568 -7.895 -14.831 1.00 44.22 71 GLU A O 1
ATOM 524 N N . LYS A 1 72 ? 27.991 -5.772 -14.251 1.00 49.66 72 LYS A N 1
ATOM 525 C CA . LYS A 1 72 ? 28.002 -5.061 -15.539 1.00 49.66 72 LYS A CA 1
ATOM 526 C C . LYS A 1 72 ? 27.171 -5.678 -16.686 1.00 49.66 72 LYS A C 1
ATOM 528 O O . LYS A 1 72 ? 27.718 -6.244 -17.627 1.00 49.66 72 LYS A O 1
ATOM 533 N N . VAL A 1 73 ? 25.879 -5.352 -16.713 1.00 39.97 73 VAL A N 1
ATOM 534 C CA . VAL A 1 73 ? 25.158 -5.112 -17.974 1.00 39.97 73 VAL A CA 1
ATOM 535 C C . VAL A 1 73 ? 24.848 -3.620 -18.041 1.00 39.97 73 VAL A C 1
ATOM 537 O O . VAL A 1 73 ? 23.964 -3.111 -17.356 1.00 39.97 73 VAL A O 1
ATOM 540 N N . GLU A 1 74 ? 25.641 -2.893 -18.829 1.00 44.50 74 GLU A N 1
ATOM 541 C CA . GLU A 1 74 ? 25.338 -1.514 -19.212 1.00 44.50 74 GLU A CA 1
ATOM 542 C C . GLU A 1 74 ? 24.029 -1.522 -20.017 1.00 44.50 74 GLU A C 1
ATOM 544 O O . GLU A 1 74 ? 24.019 -1.921 -21.178 1.00 44.50 74 GLU A O 1
ATOM 549 N N . GLY A 1 75 ? 22.911 -1.129 -19.399 1.00 45.41 75 GLY A N 1
ATOM 550 C CA . GLY A 1 75 ? 21.685 -0.823 -20.146 1.00 45.41 75 GLY A CA 1
ATOM 551 C C . GLY A 1 75 ? 20.359 -0.994 -19.411 1.00 45.41 75 GLY A C 1
ATOM 552 O O . GLY A 1 75 ? 19.427 -0.262 -19.722 1.00 45.41 75 GLY A O 1
ATOM 553 N N . SER A 1 76 ? 20.254 -1.880 -18.420 1.00 49.47 76 SER A N 1
ATOM 554 C CA . SER A 1 76 ? 19.022 -2.011 -17.627 1.00 49.47 76 SER A CA 1
ATOM 555 C C . SER A 1 76 ? 19.296 -1.519 -16.219 1.00 49.47 76 SER A C 1
ATOM 557 O O . SER A 1 76 ? 19.672 -2.270 -15.321 1.00 49.47 76 SER A O 1
ATOM 559 N N . SER A 1 77 ? 19.231 -0.200 -16.057 1.00 45.69 77 SER A N 1
ATOM 560 C CA . SER A 1 77 ? 19.366 0.390 -14.738 1.00 45.69 77 SER A CA 1
ATOM 561 C C . SER A 1 77 ? 18.201 -0.091 -13.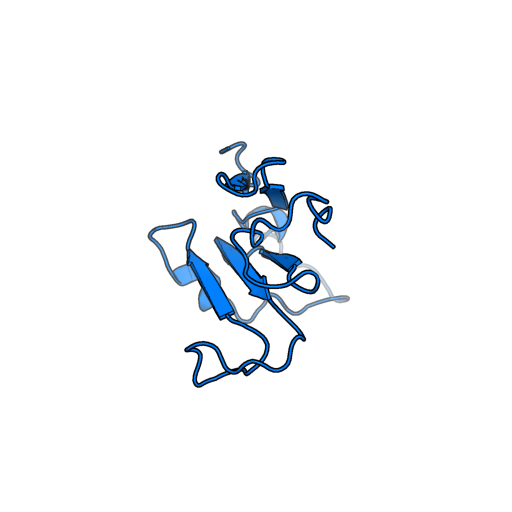882 1.00 45.69 77 SER A C 1
ATOM 563 O O . SER A 1 77 ? 17.048 0.181 -14.202 1.00 45.69 77 SER A O 1
ATOM 565 N N . ALA A 1 78 ? 18.488 -0.739 -12.755 1.00 50.78 78 ALA A N 1
ATOM 566 C CA . ALA A 1 78 ? 17.497 -1.007 -11.714 1.00 50.78 78 ALA A CA 1
ATOM 567 C C . ALA A 1 78 ? 16.745 0.274 -11.264 1.00 50.78 78 ALA A C 1
ATOM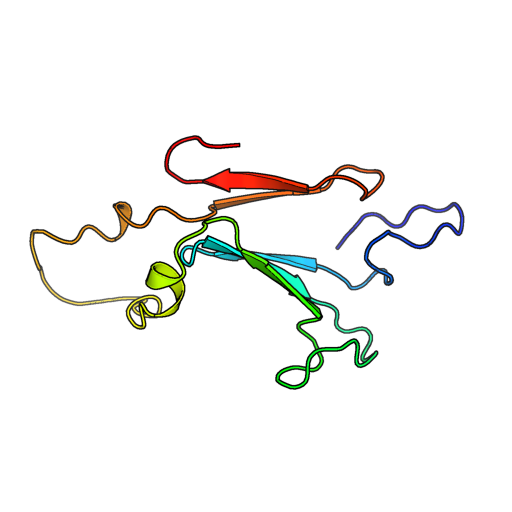 569 O O . ALA A 1 78 ? 15.685 0.185 -10.644 1.00 50.78 78 ALA A O 1
ATOM 570 N N . ASP A 1 79 ? 17.251 1.466 -11.620 1.00 50.91 79 ASP A N 1
ATOM 571 C CA . ASP A 1 79 ? 16.586 2.757 -11.440 1.00 50.91 79 ASP A CA 1
ATOM 572 C C . ASP A 1 79 ? 15.455 3.069 -12.437 1.00 50.91 79 ASP A C 1
ATOM 574 O O . ASP A 1 79 ? 14.712 4.019 -12.183 1.00 50.91 79 ASP A O 1
ATOM 578 N N . SER A 1 80 ? 15.287 2.315 -13.531 1.00 56.00 80 SER A N 1
ATOM 579 C CA . SER A 1 80 ? 14.208 2.539 -14.510 1.00 56.00 80 SER A CA 1
ATOM 580 C C . SER A 1 80 ? 12.884 1.878 -14.127 1.00 56.00 80 SER A C 1
ATOM 582 O O . SER A 1 80 ? 11.889 2.062 -14.826 1.00 56.00 80 SER A O 1
ATOM 584 N N . ARG A 1 81 ? 12.849 1.095 -13.040 1.00 65.06 81 ARG A N 1
ATOM 585 C CA . ARG A 1 81 ? 11.602 0.508 -12.538 1.00 65.06 81 ARG A CA 1
ATOM 586 C C . ARG A 1 81 ? 10.757 1.612 -11.901 1.00 65.06 81 ARG A C 1
ATOM 588 O O . ARG A 1 81 ? 10.976 1.987 -10.743 1.00 65.06 81 ARG A O 1
ATOM 595 N N . SER A 1 82 ? 9.813 2.136 -12.685 1.00 71.12 82 SER A N 1
ATOM 596 C CA . SER A 1 82 ? 8.657 2.859 -12.156 1.00 71.12 82 SER A CA 1
ATOM 597 C C . SER A 1 82 ? 7.940 1.924 -11.187 1.00 71.12 82 SER A C 1
ATOM 599 O O . SER A 1 82 ? 7.760 0.743 -11.464 1.00 71.12 82 SER A O 1
ATOM 601 N N . GLY A 1 83 ? 7.662 2.422 -9.995 1.00 86.94 83 GLY A N 1
ATOM 602 C CA . GLY A 1 83 ? 7.060 1.637 -8.939 1.00 86.94 83 GLY A CA 1
ATOM 603 C C . GLY A 1 83 ? 6.877 2.490 -7.701 1.00 86.94 83 GLY A C 1
ATOM 604 O O . GLY A 1 83 ? 7.481 3.562 -7.566 1.00 86.94 83 GLY A O 1
ATOM 605 N N . ILE A 1 84 ? 6.037 2.014 -6.794 1.00 92.94 84 ILE A N 1
ATOM 606 C CA . ILE A 1 84 ? 5.646 2.788 -5.624 1.00 92.94 84 ILE A CA 1
ATOM 607 C C . ILE A 1 84 ? 6.808 2.807 -4.628 1.00 92.94 84 ILE A C 1
ATOM 609 O O . ILE A 1 84 ? 7.525 1.817 -4.439 1.00 92.94 84 ILE A O 1
ATOM 613 N N . ARG A 1 85 ? 7.052 3.975 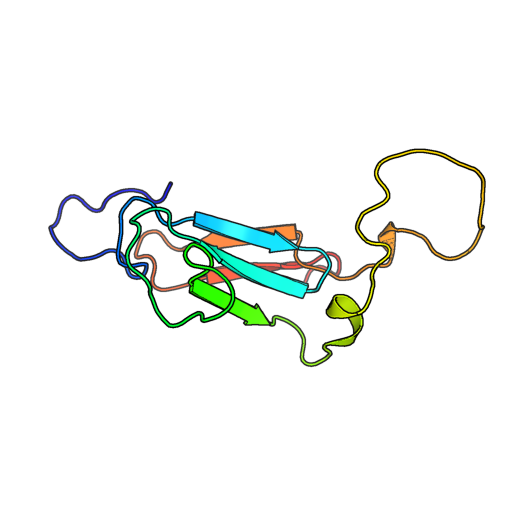-4.037 1.00 91.44 85 ARG A N 1
ATOM 614 C CA . ARG A 1 85 ? 8.145 4.215 -3.079 1.00 91.44 85 ARG A CA 1
ATOM 615 C C . ARG A 1 85 ? 7.656 4.719 -1.742 1.00 91.44 85 ARG A C 1
ATOM 617 O O . ARG A 1 85 ? 8.330 4.527 -0.735 1.00 91.44 85 ARG A O 1
ATOM 624 N N . THR A 1 86 ? 6.507 5.372 -1.741 1.00 92.75 86 THR A N 1
ATOM 625 C CA . THR A 1 86 ? 5.904 5.892 -0.528 1.00 92.75 86 THR A CA 1
ATOM 626 C C . THR A 1 86 ? 4.407 5.671 -0.557 1.00 92.75 86 THR A C 1
ATOM 628 O O . THR A 1 86 ? 3.782 5.693 -1.617 1.00 92.75 86 THR A O 1
ATOM 631 N N . VAL A 1 87 ? 3.845 5.461 0.625 1.00 94.69 87 VAL A N 1
ATOM 632 C CA . VAL A 1 87 ? 2.409 5.411 0.862 1.00 94.69 87 VAL A CA 1
ATOM 633 C C . VAL A 1 87 ? 2.105 6.169 2.142 1.00 94.69 87 VAL A C 1
ATOM 635 O O . VAL A 1 87 ? 2.855 6.091 3.115 1.00 94.69 87 VAL A O 1
ATOM 638 N N . CYS A 1 88 ? 1.002 6.904 2.146 1.00 93.00 88 CYS A N 1
ATOM 639 C CA . CYS A 1 88 ? 0.522 7.628 3.311 1.00 93.00 88 CYS A CA 1
ATOM 640 C C . CYS A 1 88 ? -0.972 7.384 3.473 1.00 93.00 88 CYS A C 1
ATOM 642 O O . CYS A 1 88 ? -1.732 7.483 2.513 1.00 93.00 88 CYS A O 1
ATOM 644 N N . VAL A 1 89 ? -1.384 7.080 4.697 1.00 91.56 89 VAL A N 1
ATOM 645 C CA . VAL A 1 89 ? -2.791 6.911 5.052 1.00 91.56 89 VAL A CA 1
ATOM 646 C C . VAL A 1 89 ? -3.229 8.125 5.847 1.00 91.56 89 VAL A C 1
ATOM 648 O O . VAL A 1 89 ? -2.522 8.569 6.754 1.00 91.56 89 VAL A O 1
ATOM 651 N N . SER A 1 90 ? -4.392 8.671 5.507 1.00 90.12 90 SER A N 1
ATOM 652 C CA . SER A 1 90 ? -4.974 9.775 6.262 1.00 90.12 90 SER A CA 1
ATOM 653 C C . SER A 1 90 ? -5.260 9.358 7.715 1.00 90.12 90 SER A C 1
ATOM 655 O O . SER A 1 90 ? -5.537 8.189 7.974 1.00 90.12 90 SER A O 1
ATOM 657 N N . PRO A 1 91 ? -5.249 10.283 8.692 1.00 84.94 91 PRO A N 1
ATOM 658 C CA . PRO A 1 91 ? -5.518 9.939 10.094 1.00 84.94 91 PRO A CA 1
ATOM 659 C C . PRO A 1 91 ? -6.893 9.294 10.337 1.00 84.94 91 PRO A C 1
ATOM 661 O O . PRO A 1 91 ? -7.047 8.489 11.248 1.00 84.94 91 PRO A O 1
ATOM 664 N N . ASP A 1 92 ? -7.889 9.625 9.509 1.00 84.44 92 ASP A N 1
ATOM 665 C CA . ASP A 1 92 ? -9.218 8.998 9.531 1.00 84.44 92 ASP A CA 1
ATOM 666 C C . ASP A 1 92 ? -9.258 7.620 8.836 1.00 84.44 92 ASP A C 1
ATOM 668 O O . ASP A 1 92 ? -10.283 6.940 8.861 1.00 84.44 92 ASP A O 1
ATOM 672 N N . GLY A 1 93 ? -8.156 7.222 8.196 1.00 82.06 93 GLY A N 1
ATOM 673 C CA . GLY A 1 93 ? -7.976 5.985 7.447 1.00 82.06 93 GLY A CA 1
ATOM 674 C C . GLY A 1 93 ? -8.771 5.887 6.141 1.00 82.06 93 GLY A C 1
ATOM 675 O O . GLY A 1 93 ? -8.757 4.836 5.506 1.00 82.06 93 GLY A O 1
ATOM 676 N N . ARG A 1 94 ? -9.488 6.939 5.732 1.00 85.75 94 ARG A N 1
ATOM 677 C CA . ARG A 1 94 ? -10.386 6.893 4.565 1.00 85.75 94 ARG A CA 1
ATOM 678 C C . ARG A 1 94 ? -9.676 7.105 3.236 1.00 85.75 94 ARG A C 1
ATOM 680 O O . ARG A 1 94 ? -10.229 6.754 2.198 1.00 85.75 94 ARG A O 1
ATOM 687 N N . HIS A 1 95 ? -8.482 7.685 3.267 1.00 89.56 95 HIS A N 1
ATOM 688 C CA . HIS A 1 95 ? -7.716 8.025 2.081 1.00 89.56 95 HIS A CA 1
ATOM 689 C C . HIS A 1 95 ? -6.327 7.400 2.154 1.00 89.56 95 HIS A C 1
ATOM 691 O O . HIS A 1 95 ? -5.682 7.369 3.205 1.00 89.56 95 HIS A O 1
ATOM 697 N N . LEU A 1 96 ? -5.867 6.936 0.999 1.00 92.06 96 LEU A N 1
ATOM 698 C CA . LEU A 1 96 ? -4.519 6.448 0.769 1.00 92.06 96 LEU A CA 1
ATOM 699 C C . LEU A 1 96 ? -3.919 7.284 -0.361 1.00 92.06 96 LEU A C 1
ATOM 701 O O . LEU A 1 96 ? -4.528 7.407 -1.420 1.00 92.06 96 LEU A O 1
ATOM 705 N N . ALA A 1 97 ? -2.737 7.838 -0.125 1.00 93.62 97 ALA A N 1
ATOM 706 C CA . ALA A 1 97 ? -1.910 8.465 -1.147 1.00 93.62 97 ALA A CA 1
ATOM 707 C C . ALA A 1 97 ? -0.683 7.588 -1.405 1.00 93.62 97 ALA A C 1
ATOM 709 O O . ALA A 1 97 ? -0.145 6.981 -0.472 1.00 93.62 97 ALA A O 1
ATOM 710 N N . SER A 1 98 ? -0.222 7.540 -2.650 1.00 93.00 98 SER A N 1
ATOM 711 C CA . SER A 1 98 ? 0.945 6.757 -3.060 1.00 93.00 98 SER A CA 1
ATOM 712 C C . SER A 1 98 ? 1.846 7.599 -3.943 1.00 93.00 98 SER A C 1
ATOM 714 O O . SER A 1 98 ? 1.356 8.234 -4.862 1.00 93.00 98 SER A O 1
ATOM 716 N N . GLY A 1 99 ? 3.151 7.563 -3.701 1.00 93.44 99 GLY A N 1
ATOM 717 C CA . GLY A 1 99 ? 4.129 8.254 -4.535 1.00 93.44 99 GLY A CA 1
ATOM 718 C C . GLY A 1 99 ? 5.027 7.277 -5.277 1.00 93.44 99 GLY A C 1
ATOM 719 O O . GLY A 1 99 ? 5.537 6.321 -4.673 1.00 93.44 99 GLY A O 1
ATOM 720 N N . ASP A 1 100 ? 5.240 7.529 -6.565 1.00 89.75 100 ASP A N 1
ATOM 721 C CA . ASP A 1 100 ? 6.110 6.730 -7.426 1.00 89.75 100 ASP A CA 1
ATOM 722 C C . ASP A 1 100 ? 7.459 7.417 -7.715 1.00 89.75 100 ASP A C 1
ATOM 724 O O . ASP A 1 100 ? 7.794 8.482 -7.190 1.00 89.75 100 ASP A O 1
ATOM 728 N N . ARG A 1 101 ? 8.278 6.767 -8.544 1.00 82.25 101 ARG A N 1
ATOM 729 C CA . ARG A 1 101 ? 9.614 7.245 -8.924 1.00 82.25 101 ARG A CA 1
ATOM 730 C C . ARG A 1 101 ? 9.610 8.346 -9.988 1.00 82.25 101 ARG A C 1
ATOM 732 O O . ARG A 1 101 ? 10.620 9.026 -10.150 1.00 82.25 101 ARG A O 1
ATOM 739 N N . ASN A 1 102 ? 8.496 8.515 -10.691 1.00 84.06 102 ASN A N 1
ATOM 740 C CA . ASN A 1 102 ? 8.319 9.509 -11.743 1.00 84.06 102 ASN A CA 1
ATOM 741 C C . ASN A 1 102 ? 7.753 10.830 -11.199 1.00 84.06 102 ASN A C 1
ATOM 743 O O . ASN A 1 102 ? 7.665 11.809 -11.938 1.00 84.06 102 ASN A O 1
ATOM 747 N N . GLY A 1 103 ? 7.404 10.871 -9.909 1.00 81.06 103 GLY A N 1
ATOM 748 C CA . GLY A 1 103 ? 6.823 12.038 -9.251 1.00 81.06 103 GLY A CA 1
ATOM 749 C C . GLY A 1 103 ? 5.295 12.076 -9.308 1.00 81.06 103 GLY A C 1
ATOM 750 O O . GLY A 1 103 ? 4.715 13.129 -9.046 1.00 81.06 103 GLY A O 1
ATOM 751 N N . THR A 1 104 ? 4.642 10.961 -9.639 1.00 83.19 104 THR A N 1
ATOM 752 C CA . THR A 1 104 ? 3.188 10.808 -9.537 1.00 83.19 104 THR A CA 1
ATOM 753 C C . THR A 1 104 ? 2.790 10.612 -8.073 1.00 83.19 104 THR A C 1
ATOM 755 O O . THR A 1 104 ? 3.461 9.873 -7.347 1.00 83.19 104 THR A O 1
ATOM 758 N N . LEU A 1 105 ? 1.719 11.297 -7.651 1.00 80.56 105 LEU A N 1
ATOM 759 C CA . LEU A 1 105 ? 1.129 11.290 -6.304 1.00 80.56 105 LEU A CA 1
ATOM 760 C C . LEU A 1 105 ? -0.364 10.957 -6.356 1.00 80.56 105 LEU A C 1
ATOM 762 O O . LEU A 1 105 ? -1.000 11.367 -7.355 1.00 80.56 105 LEU A O 1
#

Radius of gyration: 16.6 Å; chains: 1; bounding box: 44×30×41 Å